Protein AF-A0A3R7RLP5-F1 (afdb_monomer_lite)

Secondary structure (DSSP, 8-state):
---PBPTTT-SBPPGGGTTSSSHHHHHHHHHHHHTT-------------

Sequence (49 aa):
MTKSKCPNCKKIANKDFFPFCSKRCSQVDLNRWLGESYHIDNNQKKIDI

Foldseek 3Di:
DDQAAAPQPRHGPDPVRPPHNDPVSVVVVVVCVVVVVDDDPPPPPPPDD

Radius of gyration: 15.29 Å; chains: 1; bounding box: 41×26×31 Å

pLDDT: mean 89.77, std 11.41, range [55.69, 98.31]

Structure (mmCIF, N/CA/C/O backbone):
data_AF-A0A3R7RLP5-F1
#
_entry.id   AF-A0A3R7RLP5-F1
#
loop_
_atom_site.group_PDB
_atom_site.id
_atom_site.type_symbol
_atom_site.label_atom_id
_atom_site.label_alt_id
_atom_site.label_comp_id
_atom_site.label_asym_id
_atom_site.label_entity_id
_atom_site.label_seq_id
_atom_site.pdbx_PDB_ins_code
_atom_site.Cartn_x
_atom_site.Cartn_y
_atom_site.Cartn_z
_atom_site.occupancy
_atom_site.B_iso_or_equiv
_atom_site.auth_seq_id
_atom_site.auth_comp_id
_atom_site.auth_asym_id
_atom_site.auth_atom_id
_atom_site.pdbx_PDB_model_num
ATOM 1 N N . MET A 1 1 ? -5.757 3.704 19.165 1.00 55.69 1 MET A N 1
ATOM 2 C CA . MET A 1 1 ? -5.219 3.300 17.846 1.00 55.69 1 MET A CA 1
ATOM 3 C C . MET A 1 1 ? -5.915 4.123 16.775 1.00 55.69 1 MET A C 1
ATOM 5 O O . MET A 1 1 ? -7.130 4.027 16.644 1.00 55.69 1 MET A O 1
ATOM 9 N N . THR A 1 2 ? -5.194 5.002 16.086 1.00 61.53 2 THR A N 1
ATOM 1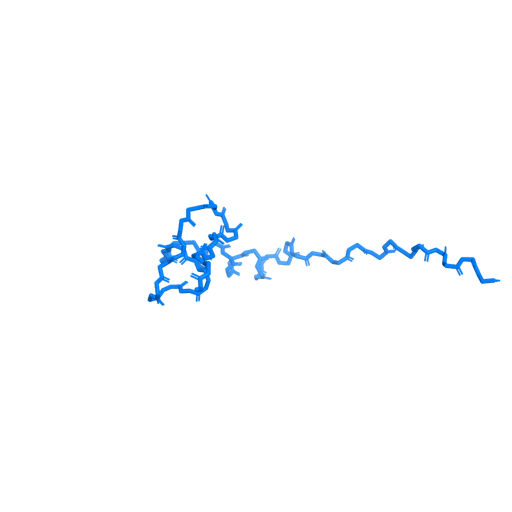0 C CA . THR A 1 2 ? -5.760 5.848 15.026 1.00 61.53 2 THR A CA 1
ATOM 11 C C . THR A 1 2 ? -6.180 4.975 13.841 1.00 61.53 2 THR A C 1
ATOM 13 O O . THR A 1 2 ? -5.415 4.131 13.380 1.00 61.53 2 THR A O 1
ATOM 16 N N . LYS A 1 3 ? -7.421 5.132 13.359 1.00 73.88 3 LYS A N 1
ATOM 17 C CA . LYS A 1 3 ? -7.899 4.434 12.155 1.00 73.88 3 LYS A CA 1
ATOM 18 C C . LYS A 1 3 ? -7.046 4.879 10.964 1.00 73.88 3 LYS A C 1
ATOM 20 O O . LYS A 1 3 ? -7.111 6.045 10.574 1.00 73.88 3 LYS A O 1
ATOM 25 N N . SER A 1 4 ? -6.243 3.972 10.407 1.00 90.56 4 SER A N 1
ATOM 26 C CA . SER A 1 4 ? -5.412 4.271 9.240 1.00 90.56 4 SER A CA 1
ATOM 27 C C . SER A 1 4 ? -6.288 4.521 8.010 1.00 90.56 4 SER A C 1
ATOM 29 O O . SER A 1 4 ? -7.371 3.948 7.845 1.00 90.56 4 SER A O 1
ATOM 31 N N . LYS A 1 5 ? -5.836 5.432 7.147 1.00 96.44 5 LYS A N 1
ATOM 32 C CA . LYS A 1 5 ? -6.487 5.702 5.865 1.00 96.44 5 LYS A CA 1
ATOM 33 C C . LYS A 1 5 ? -5.924 4.754 4.812 1.00 96.44 5 LYS A C 1
ATOM 35 O O . LYS A 1 5 ? -4.724 4.509 4.775 1.00 96.44 5 LYS A O 1
ATOM 40 N N . CYS A 1 6 ? -6.792 4.269 3.932 1.00 97.50 6 CYS A N 1
ATOM 41 C CA . CYS A 1 6 ? -6.416 3.453 2.791 1.00 97.50 6 CYS A CA 1
ATOM 42 C C . CYS A 1 6 ? -5.436 4.230 1.896 1.00 97.50 6 CYS A C 1
ATOM 44 O O . CYS A 1 6 ? -5.784 5.332 1.458 1.00 97.50 6 CYS A O 1
ATOM 46 N N . PRO A 1 7 ? -4.268 3.661 1.555 1.00 96.25 7 PRO A N 1
ATOM 47 C CA . PRO A 1 7 ? -3.273 4.348 0.730 1.00 96.25 7 PRO A CA 1
ATOM 48 C C . PRO A 1 7 ? -3.780 4.627 -0.694 1.00 96.25 7 PRO A C 1
ATOM 50 O O . PRO A 1 7 ? -3.384 5.609 -1.309 1.00 96.25 7 PRO A O 1
ATOM 53 N N . ASN A 1 8 ? -4.733 3.829 -1.193 1.00 96.88 8 ASN A N 1
ATOM 54 C CA . ASN A 1 8 ? -5.247 3.959 -2.559 1.00 96.88 8 ASN A CA 1
ATOM 55 C C . ASN A 1 8 ? -6.368 4.986 -2.738 1.00 96.88 8 ASN A C 1
ATOM 57 O O . ASN A 1 8 ? -6.469 5.588 -3.803 1.00 96.88 8 ASN A O 1
ATOM 61 N N . CYS A 1 9 ? -7.234 5.184 -1.738 1.00 97.06 9 CYS A N 1
ATOM 62 C CA . CYS A 1 9 ? -8.403 6.069 -1.882 1.00 97.06 9 CYS A CA 1
ATOM 63 C C . CYS A 1 9 ? -8.724 6.932 -0.654 1.00 97.06 9 CYS A C 1
ATOM 65 O O . CYS A 1 9 ? -9.734 7.632 -0.649 1.00 97.06 9 CYS A O 1
ATOM 67 N N . LYS A 1 10 ? -7.896 6.884 0.397 1.00 96.56 10 LYS A N 1
ATOM 68 C CA . LYS A 1 10 ? -7.996 7.696 1.626 1.00 96.56 10 LYS A CA 1
ATOM 69 C C . LYS A 1 10 ? -9.233 7.453 2.508 1.00 96.56 10 LYS A C 1
ATOM 71 O O . LYS A 1 10 ? -9.356 8.088 3.556 1.00 96.56 10 LYS A O 1
ATOM 76 N N . LYS A 1 11 ? -10.115 6.511 2.148 1.00 96.50 11 LYS A N 1
ATOM 77 C CA . LYS A 1 11 ? -11.193 6.012 3.024 1.00 96.50 11 LYS A CA 1
ATOM 78 C C . LYS A 1 11 ? -10.614 5.287 4.242 1.00 96.50 11 LYS A C 1
ATOM 80 O O . LYS A 1 11 ? -9.473 4.841 4.205 1.00 96.50 11 LYS A O 1
ATOM 85 N N . ILE A 1 12 ? -11.398 5.137 5.307 1.00 96.44 12 ILE A N 1
ATOM 86 C CA . ILE A 1 12 ? -10.989 4.375 6.496 1.00 96.44 12 ILE A CA 1
ATOM 87 C C . ILE A 1 12 ? -10.666 2.925 6.110 1.00 96.44 12 ILE A C 1
ATOM 89 O O . ILE A 1 12 ? -11.437 2.294 5.384 1.00 96.44 12 ILE A O 1
ATOM 93 N N . ALA A 1 13 ? -9.522 2.415 6.571 1.00 97.00 13 ALA A N 1
ATOM 94 C CA . ALA A 1 13 ? -9.143 1.024 6.361 1.00 97.00 13 ALA A CA 1
ATOM 95 C C . ALA A 1 13 ? 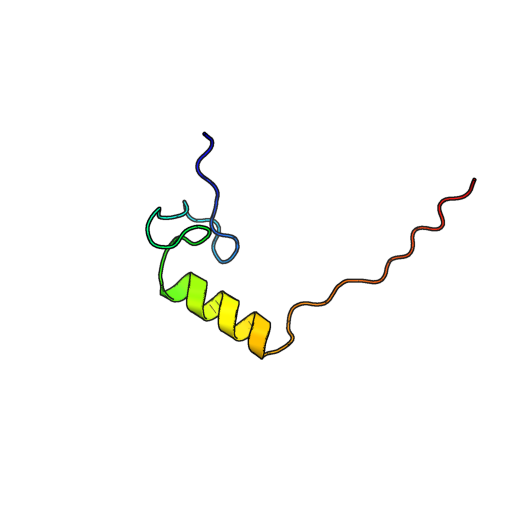-10.155 0.079 7.029 1.00 97.00 13 ALA A C 1
ATOM 97 O O . ALA A 1 13 ? -10.634 0.333 8.137 1.00 97.00 13 ALA A O 1
ATOM 98 N N . ASN A 1 14 ? -10.477 -1.013 6.341 1.00 95.38 14 ASN A N 1
ATOM 99 C CA . ASN A 1 14 ? -11.293 -2.090 6.882 1.00 95.38 14 ASN A CA 1
ATOM 100 C C . ASN A 1 14 ? -10.349 -3.124 7.510 1.00 95.38 14 ASN A C 1
ATOM 102 O O . ASN A 1 14 ? -9.300 -3.413 6.942 1.00 95.38 14 ASN A O 1
ATOM 106 N N . LYS A 1 15 ? -10.718 -3.680 8.666 1.00 94.44 15 LYS A N 1
ATOM 107 C CA . LYS A 1 15 ? -9.938 -4.702 9.371 1.00 94.44 15 LYS A CA 1
ATOM 108 C C . LYS A 1 15 ? -9.659 -5.934 8.498 1.00 94.44 15 LYS A C 1
ATOM 110 O O . LYS A 1 15 ? -8.536 -6.420 8.516 1.00 94.44 15 LYS A O 1
ATOM 115 N N . ASP A 1 16 ? -10.626 -6.365 7.690 1.00 96.00 16 ASP A N 1
ATOM 116 C CA . ASP A 1 16 ? -10.501 -7.563 6.841 1.00 96.00 16 ASP A CA 1
ATOM 117 C C . ASP A 1 16 ? -9.596 -7.339 5.622 1.00 96.00 16 ASP A C 1
ATOM 119 O O . ASP A 1 16 ? -9.090 -8.285 5.024 1.00 96.00 16 ASP A O 1
ATOM 123 N N . PHE A 1 17 ? -9.388 -6.075 5.241 1.00 95.75 17 PHE A N 1
ATOM 124 C CA . PHE A 1 17 ? -8.594 -5.685 4.074 1.00 95.75 17 PHE A CA 1
ATOM 125 C C . PHE A 1 17 ? -7.412 -4.793 4.444 1.00 95.75 17 PHE A C 1
ATOM 127 O O . PHE A 1 17 ? -6.870 -4.127 3.563 1.00 95.75 17 PHE A O 1
ATOM 134 N N . PHE A 1 18 ? -7.033 -4.727 5.722 1.00 94.69 18 PHE A N 1
ATOM 135 C CA . PHE A 1 18 ? -6.010 -3.807 6.211 1.00 94.69 18 PHE A C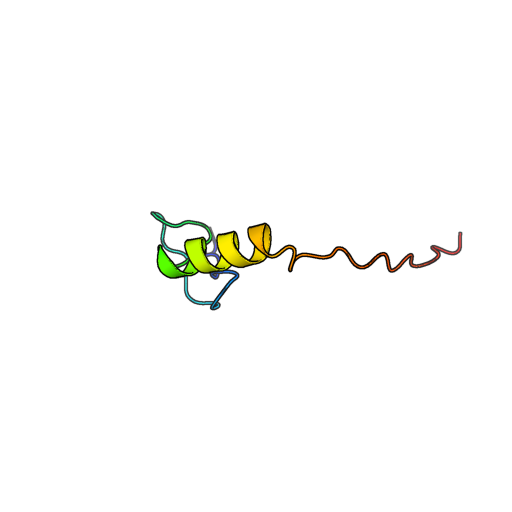A 1
ATOM 136 C C . PHE A 1 18 ? -4.690 -4.013 5.442 1.00 94.69 18 PHE A C 1
ATOM 138 O O . PHE A 1 18 ? -4.266 -5.159 5.297 1.00 94.69 18 PHE A O 1
ATOM 145 N N . PRO A 1 19 ? -4.034 -2.946 4.930 1.00 95.56 19 PRO A N 1
ATOM 146 C CA . PRO A 1 19 ? -4.242 -1.509 5.192 1.00 95.56 19 PRO A CA 1
ATOM 147 C C . PRO A 1 19 ? -5.269 -0.798 4.281 1.00 95.56 19 PRO A C 1
ATOM 149 O O . PRO A 1 19 ? -5.368 0.431 4.277 1.00 95.56 19 PRO A O 1
ATOM 152 N N . PHE A 1 20 ? -6.040 -1.530 3.482 1.00 97.88 20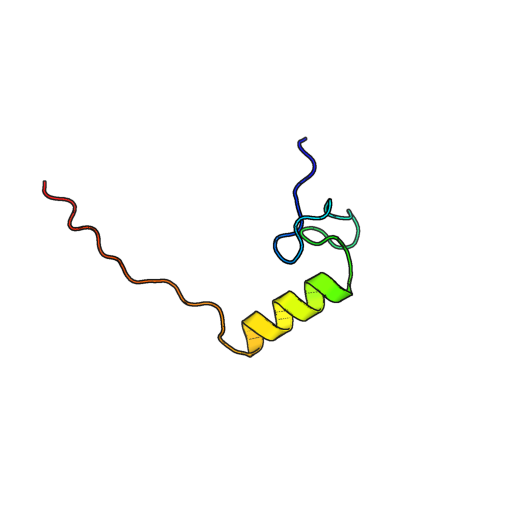 PHE A N 1
ATOM 153 C CA . PHE A 1 20 ? -6.991 -0.995 2.508 1.00 97.88 20 PHE A CA 1
ATOM 154 C C . PHE A 1 20 ? -8.429 -0.931 3.039 1.00 97.88 20 PHE A C 1
ATOM 156 O O . PHE A 1 20 ? -8.787 -1.529 4.049 1.00 97.88 20 PHE A O 1
ATOM 163 N N . CYS A 1 21 ? -9.296 -0.197 2.337 1.00 97.81 21 CYS A N 1
ATOM 164 C CA . CYS A 1 21 ? -10.718 -0.117 2.689 1.00 97.81 21 CYS A CA 1
ATOM 165 C C . CYS A 1 21 ? -11.576 -1.231 2.057 1.00 97.81 21 CYS A C 1
ATOM 167 O O . CYS A 1 21 ? -12.745 -1.359 2.409 1.00 97.81 21 CYS A O 1
ATOM 169 N N . SER A 1 22 ? -11.054 -1.978 1.073 1.00 98.06 22 SER A N 1
ATOM 170 C CA . SER A 1 22 ? -11.801 -3.000 0.319 1.00 98.06 22 SER A CA 1
ATOM 171 C C . SER A 1 22 ? -10.880 -3.923 -0.490 1.00 98.06 22 SER A C 1
ATOM 173 O O . SER A 1 22 ? -9.759 -3.529 -0.826 1.00 98.06 22 SER A O 1
ATOM 175 N N . LYS A 1 23 ? -11.404 -5.085 -0.915 1.00 98.19 23 LYS A N 1
ATOM 176 C CA . LYS A 1 23 ? -10.757 -5.999 -1.880 1.00 98.19 23 LYS A CA 1
ATOM 177 C C . LYS A 1 23 ? -10.354 -5.310 -3.188 1.00 98.19 23 LYS A C 1
ATOM 179 O O . LYS A 1 23 ? -9.276 -5.557 -3.711 1.00 98.19 23 LYS A O 1
ATOM 184 N N . ARG A 1 24 ? -11.187 -4.400 -3.709 1.00 98.31 24 ARG A N 1
ATOM 185 C CA . ARG A 1 24 ? -10.856 -3.634 -4.923 1.00 98.31 24 ARG A CA 1
ATOM 186 C C . ARG A 1 24 ? -9.580 -2.814 -4.724 1.00 98.31 24 ARG A C 1
ATOM 188 O O . ARG A 1 24 ? -8.724 -2.792 -5.598 1.00 98.31 24 ARG A O 1
ATOM 195 N N . CYS A 1 25 ? -9.450 -2.131 -3.586 1.00 98.31 25 CYS A N 1
ATOM 196 C CA . CYS A 1 25 ? -8.276 -1.305 -3.313 1.00 98.31 25 CYS A CA 1
ATOM 197 C C . CYS A 1 25 ? -7.002 -2.126 -3.100 1.00 98.31 25 CYS A C 1
ATOM 199 O O . CYS A 1 25 ? -5.945 -1.611 -3.445 1.00 98.31 25 CYS A O 1
ATOM 201 N N . SER A 1 26 ? -7.078 -3.358 -2.583 1.00 98.19 26 SER A N 1
ATOM 202 C CA . SER A 1 26 ? -5.896 -4.230 -2.509 1.00 98.19 26 SER A CA 1
ATOM 203 C C . SER A 1 26 ? -5.475 -4.738 -3.890 1.00 98.19 26 SER A C 1
ATOM 205 O O . SER A 1 26 ? -4.291 -4.768 -4.198 1.00 98.19 26 SER A O 1
ATOM 207 N N . GLN A 1 27 ? -6.433 -5.058 -4.764 1.00 98.31 27 GLN A N 1
ATOM 208 C CA . GLN A 1 27 ? -6.143 -5.483 -6.139 1.00 98.31 27 GLN A CA 1
ATOM 209 C C . GLN A 1 27 ? -5.555 -4.356 -6.996 1.00 98.31 27 GLN A C 1
ATOM 211 O O . GLN A 1 27 ? -4.642 -4.599 -7.777 1.00 98.31 27 GLN A O 1
ATOM 216 N N . VAL A 1 28 ? -6.043 -3.120 -6.838 1.00 98.19 28 VAL A N 1
ATOM 217 C CA . VAL A 1 28 ? -5.441 -1.943 -7.491 1.00 98.19 28 VAL A CA 1
ATOM 218 C C . VAL A 1 28 ? -3.991 -1.761 -7.052 1.00 98.19 28 VAL A C 1
ATOM 220 O O . VAL A 1 28 ? -3.143 -1.466 -7.889 1.00 98.19 28 VAL A O 1
ATOM 223 N N . ASP A 1 29 ? -3.711 -1.955 -5.761 1.00 97.12 29 ASP A N 1
ATOM 224 C CA . ASP A 1 29 ? -2.347 -1.903 -5.238 1.00 97.12 29 ASP A CA 1
ATOM 225 C C . ASP A 1 29 ? -1.462 -2.956 -5.897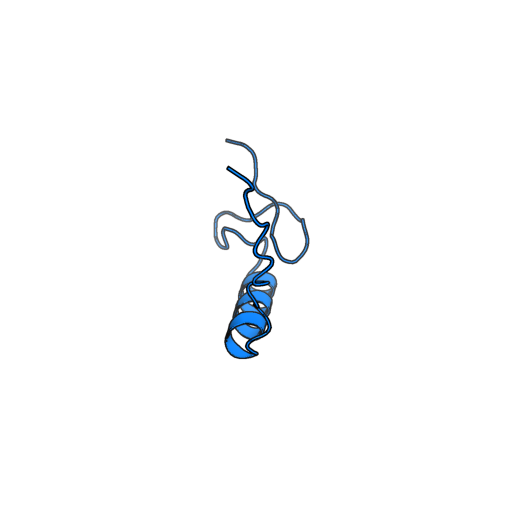 1.00 97.12 29 ASP A C 1
ATOM 227 O O . ASP A 1 29 ? -0.425 -2.629 -6.466 1.00 97.12 29 ASP A O 1
ATOM 231 N N . LEU A 1 30 ? -1.930 -4.208 -5.896 1.00 97.62 30 LEU A N 1
ATOM 232 C CA . LEU A 1 30 ? -1.235 -5.332 -6.508 1.00 97.62 30 LEU A CA 1
ATOM 233 C C . LEU A 1 30 ? -0.950 -5.078 -7.992 1.00 97.62 30 LEU A C 1
ATOM 235 O O . LEU A 1 30 ? 0.152 -5.345 -8.452 1.00 97.62 30 LEU A O 1
ATOM 239 N N . ASN A 1 31 ? -1.899 -4.513 -8.739 1.00 97.81 31 ASN A N 1
ATOM 240 C CA . ASN A 1 31 ? -1.677 -4.190 -10.147 1.00 97.81 31 ASN A CA 1
ATOM 241 C C . ASN A 1 31 ? -0.593 -3.119 -10.345 1.00 97.81 31 ASN A C 1
ATOM 243 O O . ASN A 1 31 ? 0.164 -3.205 -11.302 1.00 97.81 31 ASN A O 1
ATOM 247 N N . ARG A 1 32 ? -0.485 -2.126 -9.451 1.00 96.81 32 ARG A N 1
ATOM 248 C CA . ARG A 1 32 ? 0.616 -1.144 -9.498 1.00 96.81 32 ARG A CA 1
ATOM 249 C C . ARG A 1 32 ? 1.965 -1.782 -9.182 1.00 96.81 32 ARG A C 1
ATOM 251 O O . ARG A 1 32 ? 2.953 -1.406 -9.799 1.00 96.81 32 ARG A O 1
ATOM 258 N N . TRP A 1 33 ? 1.996 -2.743 -8.258 1.00 94.38 33 TRP A N 1
ATOM 259 C CA . TRP A 1 33 ? 3.194 -3.537 -7.972 1.00 94.38 33 TRP A CA 1
ATOM 260 C C . TRP A 1 33 ? 3.635 -4.355 -9.180 1.00 94.38 33 TRP A C 1
ATOM 262 O O . TRP A 1 33 ? 4.788 -4.273 -9.583 1.00 94.38 33 TRP A O 1
ATOM 272 N N . LEU A 1 34 ? 2.709 -5.105 -9.776 1.00 97.25 34 LEU A N 1
ATOM 273 C CA . LEU A 1 34 ? 2.994 -5.939 -10.945 1.00 97.25 34 LEU A CA 1
ATOM 274 C C . LEU A 1 34 ? 3.303 -5.110 -12.196 1.00 97.25 34 LEU A C 1
ATOM 276 O O . LEU A 1 34 ? 4.063 -5.553 -13.046 1.00 97.25 34 LEU A O 1
ATOM 280 N N . GLY A 1 35 ? 2.725 -3.916 -12.307 1.00 96.56 35 GLY A N 1
ATOM 281 C CA . GLY A 1 35 ? 2.994 -2.967 -13.384 1.00 96.56 35 GLY A CA 1
ATOM 282 C C . GLY A 1 35 ? 4.197 -2.061 -13.131 1.00 96.56 35 GLY A C 1
ATOM 283 O O . GLY A 1 35 ? 4.245 -0.992 -13.734 1.00 96.56 35 GLY A O 1
ATOM 284 N N . GLU A 1 36 ? 5.083 -2.424 -12.193 1.00 91.44 36 GLU A N 1
ATOM 285 C CA . GLU A 1 36 ? 6.324 -1.704 -11.857 1.00 91.44 36 GLU A CA 1
ATOM 286 C C . GLU A 1 36 ? 6.129 -0.196 -11.621 1.00 91.44 36 GLU A C 1
ATOM 288 O O . GLU A 1 36 ? 7.031 0.607 -11.802 1.00 91.44 36 GLU A O 1
ATOM 293 N N . SER A 1 37 ? 4.937 0.222 -11.185 1.00 92.44 37 SER A N 1
ATOM 294 C CA . SER A 1 37 ? 4.600 1.644 -11.039 1.00 92.44 37 SER A CA 1
ATOM 295 C C . SER A 1 37 ? 5.195 2.275 -9.776 1.00 92.44 37 SER A C 1
ATOM 297 O O . SER A 1 37 ? 5.076 3.483 -9.571 1.00 92.44 37 SER A O 1
ATOM 299 N N . TYR A 1 38 ? 5.783 1.466 -8.895 1.00 90.38 38 TYR A N 1
ATOM 300 C CA . TYR A 1 38 ? 6.468 1.931 -7.697 1.00 90.38 38 TYR A CA 1
ATOM 301 C C . TYR A 1 38 ? 7.951 2.135 -8.001 1.00 90.38 38 TYR A C 1
ATOM 303 O O . TYR A 1 38 ? 8.688 1.173 -8.196 1.00 90.38 38 TYR A O 1
ATOM 311 N N . HIS A 1 39 ? 8.392 3.391 -7.973 1.00 89.25 39 HIS A N 1
ATOM 312 C CA . HIS A 1 39 ? 9.797 3.762 -8.097 1.00 89.25 39 HIS A CA 1
ATOM 313 C C . HIS A 1 39 ? 10.267 4.489 -6.839 1.00 89.25 39 HIS A C 1
ATOM 315 O O . HIS A 1 39 ? 9.517 5.243 -6.216 1.00 89.25 39 HIS A O 1
ATOM 321 N N . ILE A 1 40 ? 11.519 4.241 -6.461 1.00 88.06 40 ILE A N 1
ATOM 322 C CA . ILE A 1 40 ? 12.205 4.992 -5.413 1.00 88.06 40 ILE A CA 1
ATOM 323 C C . ILE A 1 40 ? 13.023 6.065 -6.121 1.00 88.06 40 ILE A C 1
ATOM 325 O O . ILE A 1 40 ? 13.978 5.748 -6.831 1.00 88.06 40 ILE A O 1
ATOM 329 N N . ASP A 1 41 ? 12.653 7.329 -5.930 1.00 83.69 41 ASP A N 1
ATOM 330 C CA . ASP A 1 41 ? 13.448 8.438 -6.442 1.00 83.69 41 ASP A CA 1
ATOM 331 C C . ASP A 1 41 ? 14.783 8.481 -5.700 1.00 83.69 41 ASP A C 1
ATOM 333 O O . ASP A 1 41 ? 14.839 8.668 -4.482 1.00 83.69 41 ASP A O 1
ATOM 337 N N . ASN A 1 42 ? 15.878 8.342 -6.445 1.00 77.19 42 ASN A N 1
ATOM 338 C CA . ASN A 1 42 ? 17.232 8.392 -5.905 1.00 77.19 42 ASN A CA 1
ATOM 339 C C . ASN A 1 42 ? 17.681 9.852 -5.716 1.00 77.19 42 ASN A C 1
ATOM 341 O O . ASN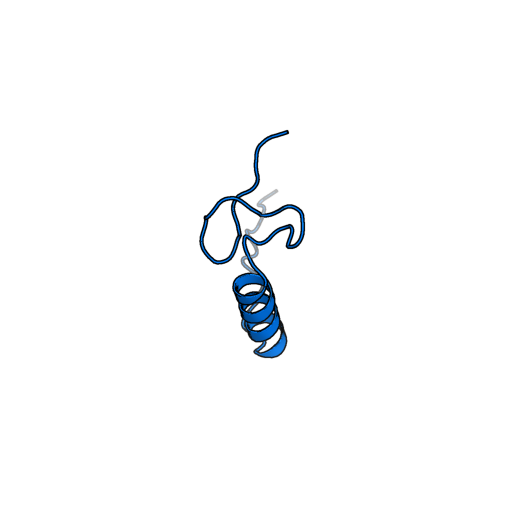 A 1 42 ? 18.708 10.290 -6.235 1.00 77.19 42 ASN A O 1
ATOM 345 N N . ASN A 1 43 ? 16.873 10.637 -4.999 1.00 72.62 43 ASN A N 1
ATOM 346 C CA . ASN A 1 43 ? 17.187 12.021 -4.676 1.00 72.62 43 ASN A CA 1
ATOM 347 C C . ASN A 1 43 ? 18.228 12.039 -3.549 1.00 72.62 43 ASN A C 1
ATOM 349 O O . ASN A 1 43 ? 17.902 12.241 -2.376 1.00 72.62 43 ASN A O 1
ATOM 353 N N . GLN A 1 44 ? 19.484 11.755 -3.907 1.00 70.31 44 GLN A N 1
ATOM 354 C CA . GLN A 1 44 ? 20.635 11.930 -3.031 1.00 70.31 44 GLN A CA 1
ATOM 355 C C . GLN A 1 44 ? 20.727 13.410 -2.662 1.00 70.31 44 GLN A C 1
ATOM 357 O O . GLN A 1 44 ? 21.373 14.209 -3.338 1.00 70.31 44 GLN A O 1
ATOM 362 N N . LYS A 1 45 ? 20.089 13.784 -1.551 1.00 70.94 45 LYS A N 1
ATOM 363 C CA . LYS A 1 45 ? 20.489 14.980 -0.826 1.00 70.94 45 LYS A CA 1
ATOM 364 C C . LYS A 1 45 ? 21.932 14.741 -0.408 1.00 70.94 45 LYS A C 1
ATOM 366 O O . LYS A 1 45 ? 22.178 13.902 0.456 1.00 70.94 45 LYS A O 1
ATOM 371 N N . LYS A 1 46 ? 22.876 15.439 -1.044 1.00 67.31 46 LYS A N 1
ATOM 372 C CA . LYS A 1 46 ? 24.218 15.586 -0.484 1.00 67.31 46 LYS A CA 1
ATOM 373 C C . LYS A 1 46 ? 24.031 16.135 0.923 1.00 67.31 46 LYS A C 1
ATOM 375 O O . LYS A 1 46 ? 23.497 17.225 1.106 1.00 67.31 46 LYS A O 1
ATOM 380 N N . ILE A 1 47 ? 24.338 15.302 1.907 1.00 76.62 47 ILE A N 1
ATOM 381 C CA . ILE A 1 47 ? 24.452 15.740 3.286 1.00 76.62 47 ILE A CA 1
ATOM 382 C C . ILE A 1 47 ? 25.851 16.331 3.341 1.00 76.62 47 ILE A C 1
ATOM 384 O O . ILE A 1 47 ? 26.829 15.588 3.380 1.00 76.62 47 ILE A O 1
ATOM 388 N N . ASP A 1 48 ? 25.933 17.650 3.212 1.00 73.00 48 ASP A N 1
ATOM 389 C CA . ASP A 1 48 ? 27.187 18.366 3.390 1.00 73.00 48 ASP A CA 1
ATOM 390 C C . ASP A 1 48 ? 27.548 18.268 4.884 1.00 73.00 48 ASP A C 1
ATOM 392 O O . ASP A 1 48 ? 26.832 18.803 5.735 1.00 73.00 48 ASP A O 1
ATOM 396 N N . ILE A 1 49 ? 28.588 17.483 5.189 1.00 70.56 49 ILE A N 1
ATOM 397 C CA . ILE A 1 49 ? 29.217 17.346 6.515 1.00 70.56 49 ILE A CA 1
ATOM 398 C C . ILE A 1 49 ? 30.469 18.214 6.529 1.00 70.56 49 ILE A C 1
ATOM 400 O O . ILE A 1 49 ? 31.266 18.081 5.570 1.00 70.56 49 ILE A O 1
#